Protein A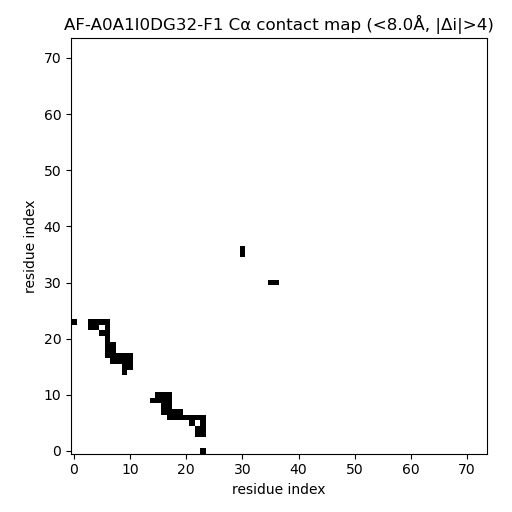F-A0A1I0DG32-F1 (afdb_monomer)

Foldseek 3Di:
DVPDDDQQDADPVPRHGPHRDPVVVVVVVVCVVVVVVVVVVVCVVCVVVVVVVVVVVVVVVPDDDDDDDDDDDD

pLDDT: mean 72.47, std 19.31, range [36.12, 96.5]

Mean predicted aligned error: 14.91 Å

Radius of gyration: 25.51 Å; Cα contacts (8 Å, |Δi|>4): 29; chains: 1; bounding box: 53×32×62 Å

Organism: NCBI:txid1531

Sequence (74 aa):
MKNTVDPDSCDSIFHKPRGNPRPKDCLKRALELIDYEACLKEQEATRNIDIVSRRSQSICCGGTLLSGLCRGPL

Solvent-accessible surface area (backbone atoms only — not comparable to full-atom values): 4832 Å² total; per-residue (Å²): 127,88,85,64,71,60,38,90,37,62,35,91,85,77,71,39,76,67,60,81,55,52,63,63,59,53,50,52,52,50,40,63,76,65,42,45,71,59,55,49,53,53,52,61,72,44,65,62,54,59,59,50,50,51,54,54,50,66,66,60,77,74,67,79,90,70,88,78,87,82,85,77,96,128

Secondary structure (DSSP, 8-state):
--SSPPTTPBPTTT-SB--S--HHHHHHHHHHHTTHHHHHHHHHHHTTHHHHHHHHHHHHTT--------PPP-

Structure (mmCIF, N/CA/C/O backbone):
data_AF-A0A1I0DG32-F1
#
_entry.id   AF-A0A1I0DG32-F1
#
loop_
_atom_site.group_PDB
_atom_site.id
_atom_site.type_symbol
_atom_site.label_atom_id
_atom_site.label_alt_id
_atom_site.label_comp_id
_atom_site.label_asym_id
_atom_site.label_entity_id
_atom_site.label_seq_id
_atom_site.pdbx_PDB_ins_code
_atom_site.Cartn_x
_atom_site.Cartn_y
_atom_site.Cartn_z
_atom_site.occupancy
_atom_site.B_iso_or_equiv
_atom_site.auth_seq_id
_atom_site.auth_comp_id
_atom_site.auth_asym_id
_atom_site.auth_atom_i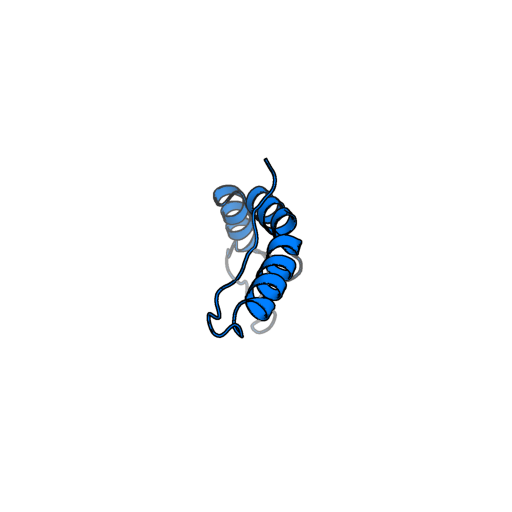d
_atom_site.pdbx_PDB_model_num
ATOM 1 N N . MET A 1 1 ? 6.467 8.246 1.733 1.00 74.19 1 MET A N 1
ATOM 2 C CA . MET A 1 1 ? 7.130 7.539 0.608 1.00 74.19 1 MET A CA 1
ATOM 3 C C . MET A 1 1 ? 8.589 7.978 0.450 1.00 74.19 1 MET A C 1
ATOM 5 O O . MET A 1 1 ? 8.971 8.489 -0.593 1.00 74.19 1 MET A O 1
ATOM 9 N N . LYS A 1 2 ? 9.419 7.818 1.493 1.00 76.31 2 LYS A N 1
ATOM 10 C CA . LYS A 1 2 ? 10.794 8.358 1.480 1.00 76.31 2 LYS A CA 1
ATOM 11 C C . LYS A 1 2 ? 11.796 7.474 0.723 1.00 76.31 2 LYS A C 1
ATOM 13 O O . LYS A 1 2 ? 12.726 8.003 0.140 1.00 76.31 2 LYS A O 1
ATOM 18 N N . ASN A 1 3 ? 11.561 6.159 0.678 1.00 81.94 3 ASN A N 1
ATOM 19 C CA . ASN A 1 3 ? 12.524 5.184 0.140 1.00 81.94 3 ASN A CA 1
ATOM 20 C C . ASN A 1 3 ? 12.080 4.546 -1.187 1.00 81.94 3 ASN A C 1
ATOM 22 O O . ASN A 1 3 ? 12.732 3.643 -1.698 1.00 81.94 3 ASN A O 1
ATOM 26 N N . THR A 1 4 ? 10.939 4.966 -1.730 1.00 81.88 4 THR A N 1
ATOM 27 C CA . THR A 1 4 ? 10.473 4.508 -3.043 1.00 81.88 4 THR A CA 1
ATOM 28 C C . THR A 1 4 ? 11.272 5.181 -4.143 1.00 81.88 4 THR A C 1
ATOM 30 O O . THR A 1 4 ? 11.414 6.403 -4.140 1.00 81.88 4 THR A O 1
ATOM 33 N N . VAL A 1 5 ? 11.717 4.370 -5.095 1.00 79.75 5 VAL A N 1
ATOM 34 C CA . VAL A 1 5 ? 12.480 4.791 -6.268 1.00 79.75 5 VAL A CA 1
ATOM 35 C C . VAL A 1 5 ? 11.664 5.759 -7.128 1.00 79.75 5 VAL A C 1
ATOM 37 O O . VAL A 1 5 ? 10.446 5.600 -7.266 1.00 79.75 5 VAL A O 1
ATOM 40 N N . ASP A 1 6 ? 12.327 6.774 -7.679 1.00 79.94 6 ASP A N 1
ATOM 41 C CA . ASP A 1 6 ? 11.720 7.688 -8.643 1.00 79.94 6 ASP A CA 1
ATOM 42 C C . ASP A 1 6 ? 11.571 7.017 -10.012 1.00 79.94 6 ASP A C 1
ATOM 44 O O . ASP A 1 6 ? 12.499 6.331 -10.451 1.00 79.94 6 ASP A O 1
ATOM 48 N N . PRO A 1 7 ? 10.426 7.199 -10.689 1.00 74.75 7 PRO A N 1
ATOM 49 C CA . PRO A 1 7 ? 10.115 6.464 -11.913 1.00 74.75 7 PRO A CA 1
ATOM 50 C C . PRO A 1 7 ? 11.120 6.713 -13.036 1.00 74.75 7 PRO A C 1
ATOM 52 O O . PRO A 1 7 ? 11.510 5.770 -13.713 1.00 74.75 7 PRO A O 1
ATOM 55 N N . ASP A 1 8 ? 11.608 7.947 -13.155 1.00 78.62 8 ASP A N 1
ATOM 56 C CA . ASP A 1 8 ? 12.553 8.358 -14.198 1.00 78.62 8 ASP A CA 1
ATOM 57 C C . ASP A 1 8 ? 14.021 8.309 -13.726 1.00 78.62 8 ASP A C 1
ATOM 59 O O . ASP A 1 8 ? 14.912 8.872 -14.360 1.00 78.62 8 ASP A O 1
ATOM 63 N N . SER A 1 9 ? 14.297 7.660 -12.587 1.00 81.75 9 SER A N 1
ATOM 64 C CA . SER A 1 9 ? 15.656 7.551 -12.046 1.00 81.75 9 SER A CA 1
ATOM 65 C C . SER A 1 9 ? 16.427 6.348 -12.592 1.00 81.75 9 SER A C 1
ATOM 67 O O . SER A 1 9 ? 15.868 5.325 -13.001 1.00 81.75 9 SER A O 1
ATOM 69 N N . CYS A 1 10 ? 17.755 6.455 -12.558 1.00 85.06 10 CYS A N 1
ATOM 70 C CA . CYS A 1 10 ? 18.638 5.348 -12.899 1.00 85.06 10 CYS A CA 1
ATOM 71 C C . CYS A 1 10 ? 18.717 4.311 -11.775 1.00 85.06 10 CYS A C 1
ATOM 73 O O . CYS A 1 10 ? 18.534 4.591 -10.584 1.00 85.06 10 CYS A O 1
ATOM 75 N N . ASP A 1 11 ? 19.027 3.079 -12.163 1.00 84.56 11 ASP A N 1
ATOM 76 C CA . ASP A 1 11 ? 19.414 2.048 -11.221 1.00 84.56 11 ASP A CA 1
ATOM 77 C C . ASP A 1 11 ? 20.770 2.373 -10.592 1.00 84.56 11 ASP A C 1
ATOM 79 O O . ASP A 1 11 ? 21.731 2.632 -11.305 1.00 84.56 11 ASP A O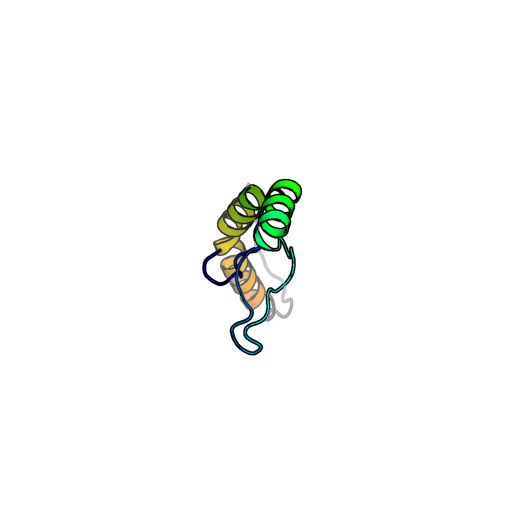 1
ATOM 83 N N . SER A 1 12 ? 20.860 2.370 -9.263 1.00 84.06 12 SER A N 1
ATOM 84 C CA . SER A 1 12 ? 22.090 2.723 -8.545 1.00 84.06 12 SER A CA 1
ATOM 85 C C . SER A 1 12 ? 23.181 1.654 -8.642 1.00 84.06 12 SER A C 1
ATOM 87 O O . SER A 1 12 ? 24.339 1.939 -8.360 1.00 84.06 12 SER A O 1
ATOM 89 N N . ILE A 1 13 ? 22.824 0.421 -9.005 1.00 87.62 13 ILE A N 1
ATOM 90 C CA . ILE A 1 13 ? 23.751 -0.702 -9.169 1.00 87.62 13 ILE A CA 1
ATOM 91 C C . ILE A 1 13 ? 24.194 -0.758 -10.629 1.00 87.62 13 ILE A C 1
ATOM 93 O O . ILE A 1 13 ? 25.383 -0.694 -10.939 1.00 87.62 13 ILE A O 1
ATOM 97 N N . PHE A 1 14 ? 23.234 -0.824 -11.551 1.00 89.31 14 PHE A N 1
ATOM 98 C CA . PHE A 1 14 ? 23.519 -1.048 -12.970 1.00 89.31 14 PHE A CA 1
ATOM 99 C C . PHE A 1 14 ? 23.711 0.236 -13.776 1.00 89.31 14 PHE A C 1
ATOM 101 O O . PHE A 1 14 ? 24.134 0.152 -14.927 1.00 89.31 14 PHE A O 1
ATOM 108 N N . HIS A 1 15 ? 23.395 1.402 -13.202 1.00 86.88 15 HIS A N 1
ATOM 109 C CA . HIS A 1 15 ? 23.503 2.722 -13.840 1.00 86.88 15 HIS A CA 1
ATOM 110 C C . HIS A 1 15 ? 22.717 2.824 -15.157 1.00 86.88 15 HIS A C 1
ATOM 112 O O . HIS A 1 15 ? 23.024 3.627 -16.035 1.00 86.88 15 HIS A O 1
ATOM 118 N N . LYS A 1 16 ? 21.680 1.991 -15.292 1.00 86.81 16 LYS A N 1
ATOM 119 C CA . LYS A 1 16 ? 20.781 1.931 -16.446 1.00 86.81 16 LYS A CA 1
ATOM 120 C C . LYS A 1 16 ? 19.434 2.559 -16.097 1.00 86.81 16 LYS A C 1
ATOM 122 O O . LYS A 1 16 ? 19.037 2.509 -14.929 1.00 86.81 16 LYS A O 1
ATOM 127 N N . PRO A 1 17 ? 18.703 3.109 -17.080 1.00 85.38 17 PRO A N 1
ATOM 128 C CA . PRO A 1 17 ? 17.334 3.547 -16.853 1.00 85.38 17 PRO A CA 1
ATOM 129 C C . PRO A 1 17 ? 16.489 2.354 -16.397 1.00 85.38 17 PRO A C 1
ATOM 131 O O . PRO A 1 17 ? 16.532 1.285 -17.009 1.00 85.38 17 PRO A O 1
ATOM 134 N N . ARG A 1 18 ? 15.722 2.527 -15.315 1.00 77.00 18 ARG A N 1
ATOM 135 C CA . ARG A 1 18 ? 14.872 1.458 -14.762 1.00 77.00 18 ARG A CA 1
ATOM 136 C C . ARG A 1 18 ? 13.630 1.160 -15.617 1.00 77.00 18 ARG A C 1
ATOM 138 O O . ARG A 1 18 ? 12.908 0.214 -15.319 1.00 77.00 18 ARG A O 1
ATOM 145 N N . GLY A 1 19 ? 13.379 1.945 -16.666 1.00 77.50 19 GLY A N 1
ATOM 146 C CA . GLY A 1 19 ? 12.142 1.923 -17.449 1.00 77.50 19 GLY A CA 1
ATOM 147 C C . GLY A 1 19 ? 11.127 2.921 -16.890 1.00 77.50 19 GLY A C 1
ATOM 148 O O . GLY A 1 19 ? 11.528 3.964 -16.395 1.00 77.50 19 GLY A O 1
ATOM 149 N N . ASN A 1 20 ? 9.831 2.589 -16.938 1.00 70.38 20 ASN A N 1
ATOM 150 C CA . ASN A 1 20 ? 8.760 3.383 -16.316 1.00 70.38 20 ASN A CA 1
ATOM 151 C C . ASN A 1 20 ? 8.063 2.632 -15.155 1.00 70.38 20 ASN A C 1
ATOM 153 O O . ASN A 1 20 ? 6.843 2.440 -15.187 1.00 70.38 20 ASN A O 1
ATOM 157 N N . PRO A 1 21 ? 8.791 2.124 -14.140 1.00 70.75 21 PRO A N 1
ATOM 158 C CA . PRO A 1 21 ? 8.140 1.602 -12.951 1.00 70.75 21 PRO A CA 1
ATOM 159 C C . PRO A 1 21 ? 7.530 2.780 -12.180 1.00 70.75 21 PRO A C 1
ATOM 161 O O . PRO A 1 21 ? 8.240 3.697 -11.778 1.00 70.75 21 PRO A O 1
ATOM 164 N N . ARG A 1 22 ? 6.214 2.750 -11.928 1.00 83.00 22 ARG A N 1
ATOM 165 C CA . ARG A 1 22 ? 5.477 3.805 -11.201 1.00 83.00 22 ARG A CA 1
ATOM 166 C C . ARG A 1 22 ? 5.022 3.351 -9.804 1.00 83.00 22 ARG A C 1
ATOM 168 O O . ARG A 1 22 ? 3.851 3.510 -9.462 1.00 83.00 22 ARG A O 1
ATOM 175 N N . PRO A 1 23 ? 5.916 2.802 -8.952 1.00 85.88 23 PRO A N 1
ATOM 176 C CA . PR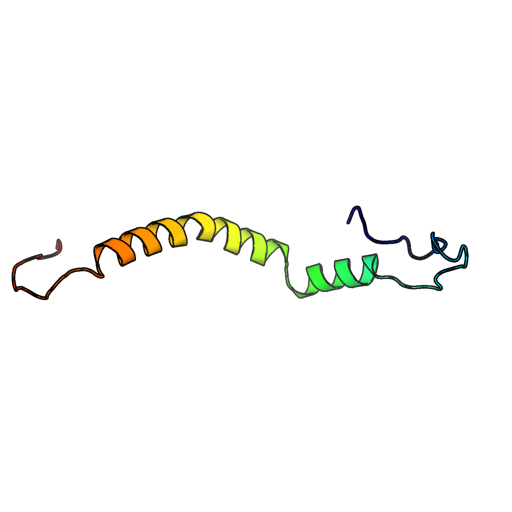O A 1 23 ? 5.527 2.228 -7.663 1.00 85.88 23 PRO A CA 1
ATOM 177 C C . PRO A 1 23 ? 4.918 3.274 -6.726 1.00 85.88 23 PRO A C 1
ATOM 179 O O . PRO A 1 23 ? 4.055 2.944 -5.919 1.00 85.88 23 PRO A O 1
ATOM 182 N N . LYS A 1 24 ? 5.332 4.543 -6.851 1.00 86.94 24 LYS A N 1
ATOM 183 C CA . LYS A 1 24 ? 4.758 5.656 -6.090 1.00 86.94 24 LYS A CA 1
ATOM 184 C C . LYS A 1 24 ? 3.279 5.871 -6.419 1.00 86.94 24 LYS A C 1
ATOM 186 O O . LYS A 1 24 ? 2.471 6.002 -5.503 1.00 86.94 24 LYS A O 1
ATOM 191 N N . ASP A 1 25 ? 2.934 5.846 -7.702 1.00 88.62 25 ASP A N 1
ATOM 192 C CA . ASP A 1 25 ? 1.561 6.052 -8.168 1.00 88.62 25 ASP A CA 1
ATOM 193 C C . ASP A 1 25 ? 0.682 4.851 -7.819 1.00 88.62 25 ASP A C 1
ATOM 195 O O . ASP A 1 25 ? -0.425 5.024 -7.312 1.00 88.62 25 ASP A O 1
ATOM 199 N N . CYS A 1 26 ? 1.200 3.632 -8.008 1.00 89.44 26 CYS A N 1
ATOM 200 C CA . CYS A 1 26 ? 0.504 2.406 -7.619 1.00 89.44 26 CYS A CA 1
ATOM 201 C C . CYS A 1 26 ? 0.206 2.378 -6.118 1.00 89.44 26 CYS A C 1
ATOM 203 O O . CYS A 1 26 ? -0.916 2.074 -5.722 1.00 89.44 26 CYS A O 1
ATOM 205 N N . LEU A 1 27 ? 1.188 2.732 -5.282 1.00 90.81 27 LEU A N 1
ATOM 206 C CA . LEU A 1 27 ? 1.000 2.774 -3.837 1.00 90.81 27 LEU A CA 1
ATOM 207 C C . LEU A 1 27 ? -0.014 3.848 -3.441 1.00 90.81 27 LEU A C 1
ATOM 209 O O . LEU A 1 27 ? -0.907 3.564 -2.652 1.00 90.81 27 LEU A O 1
ATOM 213 N N . LYS A 1 28 ? 0.075 5.054 -4.018 1.00 91.56 28 LYS A N 1
ATOM 214 C CA . LYS A 1 28 ? -0.906 6.116 -3.766 1.00 91.56 28 LYS A CA 1
ATOM 215 C C . LYS A 1 28 ? -2.322 5.643 -4.098 1.00 91.56 28 LYS A C 1
ATOM 217 O O . LYS A 1 28 ? -3.221 5.785 -3.276 1.00 91.56 28 LYS A O 1
ATOM 222 N N . ARG A 1 29 ? -2.502 5.010 -5.261 1.00 94.19 29 ARG A N 1
ATOM 223 C CA . ARG A 1 29 ? -3.807 4.503 -5.686 1.00 94.19 29 ARG A CA 1
ATOM 224 C C . ARG A 1 29 ? -4.324 3.381 -4.789 1.00 94.19 29 ARG A C 1
ATOM 226 O O . ARG A 1 29 ? -5.509 3.346 -4.492 1.00 94.19 29 ARG A O 1
ATOM 233 N N . ALA A 1 30 ? -3.454 2.477 -4.349 1.00 94.44 30 ALA A N 1
ATOM 234 C CA . ALA A 1 30 ? -3.838 1.415 -3.427 1.00 94.44 30 ALA A CA 1
ATOM 235 C C . ALA A 1 30 ? -4.321 1.975 -2.078 1.00 94.44 30 ALA A C 1
ATOM 237 O O . ALA A 1 30 ? -5.323 1.501 -1.553 1.00 94.44 30 ALA A O 1
ATOM 238 N N . LEU A 1 31 ? -3.652 3.007 -1.549 1.00 94.81 31 LEU A N 1
ATOM 239 C CA . LEU A 1 31 ? -4.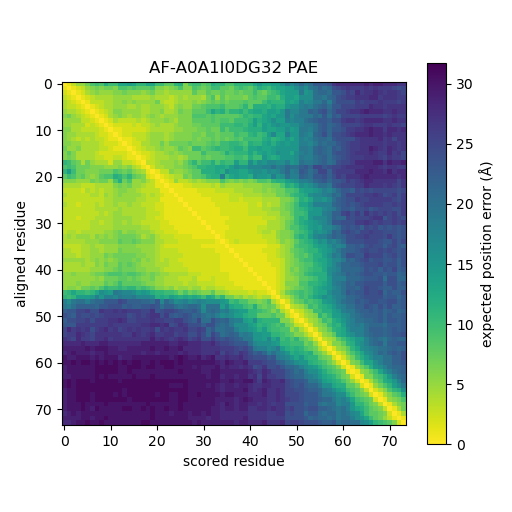055 3.666 -0.301 1.00 94.81 31 LEU A CA 1
ATOM 240 C C . LEU A 1 31 ? -5.430 4.341 -0.417 1.00 94.81 31 LEU A C 1
ATOM 242 O O . LEU A 1 31 ? -6.211 4.262 0.526 1.00 94.81 31 LEU A O 1
ATOM 246 N N . GLU A 1 32 ? -5.724 4.959 -1.567 1.00 94.38 32 GLU A N 1
ATOM 247 C CA . GLU A 1 32 ? -7.047 5.529 -1.872 1.00 94.38 32 GLU A CA 1
ATOM 248 C C . GLU A 1 32 ? -8.126 4.441 -1.953 1.00 94.38 32 GLU A C 1
ATOM 250 O O . GLU A 1 32 ? -9.204 4.602 -1.404 1.00 94.38 32 GLU A O 1
ATOM 255 N N . LEU A 1 33 ? -7.847 3.319 -2.625 1.00 96.50 33 LEU A N 1
ATOM 256 C CA . LEU A 1 33 ? -8.831 2.246 -2.820 1.00 96.50 33 LEU A CA 1
ATOM 257 C C . LEU A 1 33 ? -9.181 1.490 -1.534 1.00 96.50 33 LEU A C 1
ATOM 259 O O . LEU A 1 33 ? -10.263 0.920 -1.441 1.00 96.50 33 LEU A O 1
ATOM 263 N N . ILE A 1 34 ? -8.248 1.435 -0.585 1.00 94.25 34 ILE A N 1
ATOM 264 C CA . ILE A 1 34 ? -8.410 0.719 0.686 1.00 94.25 34 ILE A CA 1
ATOM 265 C C . ILE A 1 34 ? -8.919 1.666 1.790 1.00 94.25 34 ILE A C 1
ATOM 267 O O . ILE A 1 34 ? -9.142 1.222 2.909 1.00 94.25 34 ILE A O 1
ATOM 271 N N . ASP A 1 35 ? -9.104 2.963 1.504 1.00 93.50 35 ASP A N 1
ATOM 272 C CA . ASP A 1 35 ? -9.405 3.990 2.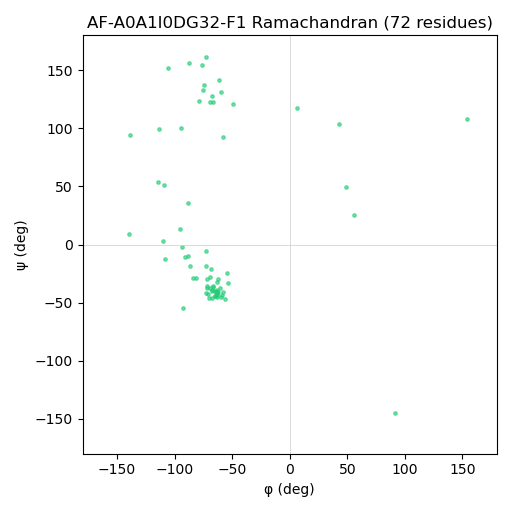511 1.00 93.50 35 ASP A CA 1
ATOM 273 C C . ASP A 1 35 ? -8.445 3.912 3.710 1.00 93.50 35 ASP A C 1
ATOM 275 O O . ASP A 1 35 ? -8.833 3.900 4.880 1.00 93.50 35 ASP A O 1
ATOM 279 N N . TYR A 1 36 ? -7.143 3.859 3.415 1.00 93.88 36 TYR A N 1
ATOM 280 C CA . TYR A 1 36 ? -6.101 3.586 4.409 1.00 93.88 36 TYR A CA 1
ATOM 281 C C . TYR A 1 36 ? -6.147 4.518 5.636 1.00 93.88 36 TYR A C 1
ATOM 283 O O . TYR A 1 36 ? -5.850 4.094 6.752 1.00 93.88 36 TYR A O 1
ATOM 291 N N . GLU A 1 37 ? -6.551 5.780 5.462 1.00 94.62 37 GLU A N 1
ATOM 292 C CA . GLU A 1 37 ? -6.715 6.722 6.576 1.00 94.62 37 GLU A CA 1
ATOM 293 C C . GLU A 1 37 ? -7.853 6.342 7.531 1.00 94.62 37 GLU A C 1
ATOM 295 O O . GLU A 1 37 ? -7.733 6.557 8.739 1.00 94.62 37 GLU A O 1
ATOM 300 N N . ALA A 1 38 ? -8.951 5.784 7.015 1.00 93.31 38 ALA A N 1
ATOM 301 C CA . ALA A 1 38 ? -10.042 5.288 7.846 1.00 93.31 38 ALA A CA 1
ATOM 302 C C . ALA A 1 38 ? -9.571 4.073 8.655 1.00 93.31 38 ALA A C 1
ATOM 304 O O . ALA A 1 38 ? -9.717 4.064 9.878 1.00 93.31 38 ALA A O 1
ATOM 305 N N . CYS A 1 39 ? -8.886 3.127 8.002 1.00 92.81 39 CYS A N 1
ATOM 306 C CA . CYS A 1 39 ? -8.296 1.967 8.674 1.00 92.81 39 CYS A CA 1
ATOM 307 C C . CYS A 1 39 ? -7.308 2.370 9.780 1.00 92.81 39 CYS A C 1
ATOM 309 O O . CYS A 1 39 ? -7.311 1.779 10.859 1.00 92.81 39 CYS A O 1
ATOM 311 N N . LEU A 1 40 ? -6.479 3.395 9.551 1.00 93.81 40 LEU A N 1
ATOM 312 C CA . LEU A 1 40 ? -5.561 3.901 10.574 1.00 93.81 40 LEU A CA 1
ATOM 313 C C . LEU A 1 40 ? -6.299 4.479 11.787 1.00 93.81 40 LEU A C 1
ATOM 315 O O . LEU A 1 40 ? -5.919 4.186 12.920 1.00 93.81 40 LEU A O 1
ATOM 319 N N . LYS A 1 41 ? -7.367 5.258 11.577 1.00 93.12 41 LYS A N 1
ATOM 320 C CA . LYS A 1 41 ? -8.176 5.810 12.678 1.00 93.12 41 LYS A CA 1
ATOM 321 C C . LYS A 1 41 ? -8.841 4.706 13.501 1.00 93.12 41 LYS A C 1
ATOM 323 O O . LYS A 1 41 ? -8.848 4.783 14.728 1.00 93.12 41 LYS A O 1
ATOM 328 N N . GLU A 1 42 ? -9.358 3.668 12.847 1.00 89.81 42 GLU A N 1
ATOM 329 C CA . GLU A 1 42 ? -9.917 2.489 13.522 1.00 89.81 42 GLU A CA 1
ATOM 330 C C . GLU A 1 42 ? -8.852 1.734 14.333 1.00 89.81 42 GLU A C 1
ATOM 332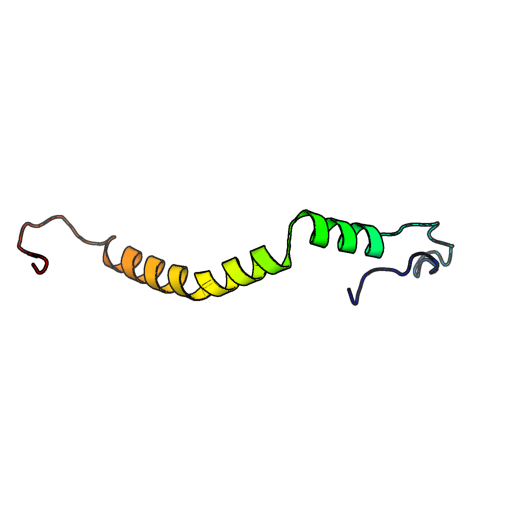 O O . GLU A 1 42 ? -9.078 1.356 15.489 1.00 89.81 42 GLU A O 1
ATOM 337 N N . GLN A 1 43 ? -7.656 1.565 13.768 1.00 89.50 43 GLN A N 1
ATOM 338 C CA . GLN A 1 43 ? -6.532 0.932 14.455 1.00 89.50 43 GLN A CA 1
ATOM 339 C C . GLN A 1 43 ? -6.077 1.744 15.680 1.00 89.50 43 GLN A C 1
ATOM 341 O O . GLN A 1 43 ? -5.783 1.186 16.738 1.00 89.50 43 GLN A O 1
ATOM 346 N N . GLU A 1 44 ? -6.033 3.071 15.576 1.00 89.81 44 GLU A N 1
ATOM 347 C CA . GLU A 1 44 ? -5.690 3.942 16.701 1.00 89.81 44 GLU A CA 1
ATOM 348 C C . GLU A 1 44 ? -6.764 3.929 17.794 1.00 89.81 44 GLU A C 1
ATOM 350 O O . GLU A 1 44 ? -6.428 3.883 18.982 1.00 89.81 44 GLU A O 1
ATOM 355 N N . ALA A 1 45 ? -8.045 3.894 17.415 1.00 86.50 45 ALA A N 1
ATOM 356 C CA . ALA A 1 45 ? -9.162 3.804 18.353 1.00 86.50 45 ALA A CA 1
ATOM 357 C C . ALA A 1 45 ? -9.154 2.490 19.157 1.00 86.50 45 ALA A C 1
ATOM 359 O O . ALA A 1 45 ? -9.527 2.466 20.331 1.00 86.50 45 ALA A O 1
ATOM 360 N N . THR A 1 46 ? -8.678 1.400 18.555 1.00 82.62 46 THR A N 1
ATOM 361 C CA . THR A 1 46 ? -8.606 0.072 19.189 1.00 82.62 46 THR A CA 1
ATOM 362 C C . THR A 1 46 ? -7.311 -0.173 19.970 1.00 82.62 46 THR A C 1
ATOM 364 O O . THR A 1 46 ? -7.241 -1.106 20.774 1.00 82.62 46 THR A O 1
ATOM 367 N N . ARG A 1 47 ? -6.316 0.718 19.849 1.00 77.81 47 ARG A N 1
ATOM 368 C CA . ARG A 1 47 ? -4.947 0.569 20.384 1.00 77.81 47 ARG A CA 1
ATOM 369 C C . ARG A 1 47 ? -4.851 0.265 21.889 1.00 77.81 47 ARG A C 1
ATOM 371 O O . ARG A 1 47 ? -3.866 -0.323 22.326 1.00 77.81 47 ARG A O 1
ATOM 378 N N . ASN A 1 48 ? -5.859 0.638 22.683 1.00 65.19 48 ASN A N 1
ATOM 379 C CA . ASN A 1 48 ? -5.897 0.412 24.137 1.00 65.19 48 ASN A CA 1
ATOM 380 C C . ASN A 1 48 ? -6.902 -0.663 24.587 1.00 65.19 48 ASN A C 1
ATOM 382 O O . ASN A 1 48 ? -6.841 -1.104 25.737 1.00 65.19 48 ASN A O 1
ATOM 386 N N . ILE A 1 49 ? -7.805 -1.103 23.709 1.00 60.34 49 ILE A N 1
ATOM 387 C CA . ILE A 1 49 ? -8.815 -2.121 24.036 1.00 60.34 49 ILE A CA 1
ATOM 388 C C . ILE A 1 49 ? -8.140 -3.493 24.164 1.00 60.34 49 ILE A C 1
ATOM 390 O O . ILE A 1 49 ? -8.434 -4.248 25.091 1.00 60.34 49 ILE A O 1
ATOM 394 N N . ASP A 1 50 ? -7.143 -3.770 23.323 1.00 56.31 50 ASP A N 1
ATOM 395 C CA . ASP A 1 50 ? -6.441 -5.057 23.310 1.00 56.31 50 ASP A CA 1
ATOM 396 C C . ASP A 1 50 ? -5.519 -5.276 24.519 1.00 56.31 50 ASP A C 1
ATOM 398 O O . ASP A 1 50 ? -5.344 -6.410 24.968 1.00 56.31 50 ASP A O 1
ATOM 402 N N . ILE A 1 51 ? -4.957 -4.209 25.100 1.00 57.88 51 ILE A N 1
ATOM 403 C CA . ILE A 1 51 ? -4.123 -4.306 26.313 1.00 57.88 51 ILE A CA 1
ATOM 404 C C . ILE A 1 51 ? -4.996 -4.606 27.536 1.00 57.88 51 ILE A C 1
ATOM 406 O O . ILE A 1 51 ? -4.628 -5.435 28.373 1.00 57.88 51 ILE A O 1
ATOM 410 N N . VAL A 1 52 ? -6.158 -3.953 27.637 1.00 54.69 52 VAL A N 1
ATOM 411 C CA . VAL A 1 52 ? -7.109 -4.186 28.731 1.00 54.69 52 VAL A CA 1
ATOM 412 C C . VAL A 1 52 ? -7.745 -5.567 28.580 1.00 54.69 52 VAL A C 1
ATOM 414 O O . VAL A 1 52 ? -7.699 -6.333 29.534 1.00 54.69 52 VAL A O 1
ATOM 417 N N . SER A 1 53 ? -8.202 -5.948 27.382 1.00 52.84 53 SER A N 1
ATOM 418 C CA . SER A 1 53 ? -8.775 -7.273 27.094 1.00 52.84 53 SER A CA 1
ATOM 419 C C . SER A 1 53 ? -7.800 -8.423 27.387 1.00 52.84 53 SER A C 1
ATOM 421 O O . SER A 1 53 ? -8.176 -9.392 28.048 1.00 52.84 53 SER A O 1
ATOM 423 N N . ARG A 1 54 ? -6.515 -8.306 27.007 1.00 50.00 54 ARG A N 1
ATOM 424 C CA . ARG A 1 54 ? -5.495 -9.319 27.349 1.00 50.00 54 ARG A CA 1
ATOM 425 C C . ARG A 1 54 ? -5.199 -9.393 28.847 1.00 50.00 54 ARG A C 1
ATOM 427 O O . ARG A 1 54 ? -5.001 -10.493 29.354 1.00 50.00 54 ARG A O 1
ATOM 434 N N . ARG A 1 55 ? -5.197 -8.263 29.566 1.00 48.97 55 ARG A N 1
ATOM 435 C CA . ARG A 1 55 ? -5.060 -8.253 31.037 1.00 48.97 55 ARG A CA 1
ATOM 436 C C . ARG A 1 55 ?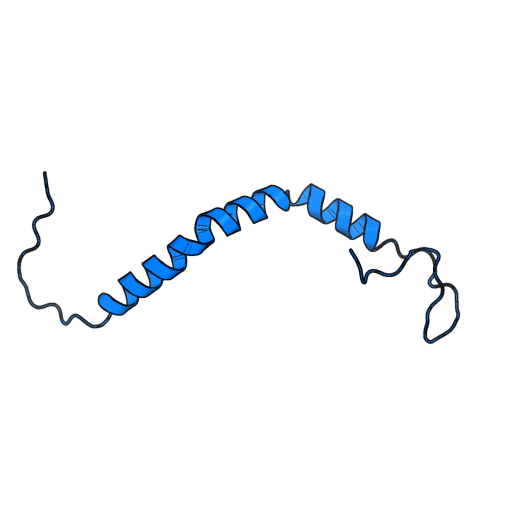 -6.293 -8.835 31.732 1.00 48.97 55 ARG A C 1
ATOM 438 O O . ARG A 1 55 ? -6.146 -9.554 32.714 1.00 48.97 55 ARG A O 1
ATOM 445 N N . SER A 1 56 ? -7.492 -8.585 31.213 1.00 48.88 56 SER A N 1
ATOM 446 C CA . SER A 1 56 ? -8.736 -9.186 31.706 1.00 48.88 56 SER A CA 1
ATOM 447 C C . SER A 1 56 ? -8.780 -10.696 31.446 1.00 48.88 56 SER A C 1
ATOM 449 O O . SER A 1 56 ? -9.185 -11.451 32.323 1.00 48.88 56 SER A O 1
ATOM 451 N N . GLN A 1 57 ? -8.308 -11.163 30.284 1.00 49.31 57 GLN A N 1
ATOM 452 C CA . GLN A 1 57 ? -8.237 -12.594 29.964 1.00 49.31 57 GLN A CA 1
ATOM 453 C C . GLN A 1 57 ? -7.140 -13.325 30.751 1.00 49.31 57 GLN A C 1
ATOM 455 O O . GLN A 1 57 ? -7.368 -14.453 31.184 1.00 49.31 57 GLN A O 1
ATOM 460 N N . SER A 1 58 ? -5.990 -12.694 31.029 1.00 42.16 58 SER A N 1
ATOM 461 C CA . SER A 1 58 ? -4.946 -13.317 31.860 1.00 42.16 58 SER A CA 1
ATOM 462 C C . SER A 1 58 ? -5.347 -13.472 33.331 1.00 42.16 58 SER A C 1
ATOM 464 O O . SER A 1 58 ? -4.770 -14.304 34.021 1.00 42.16 58 SER A O 1
ATOM 466 N N . ILE A 1 59 ? -6.322 -12.693 33.818 1.00 48.53 59 ILE A N 1
ATOM 467 C CA . ILE A 1 59 ? -6.867 -12.842 35.179 1.00 48.53 59 ILE A CA 1
ATOM 468 C C . ILE A 1 59 ? -7.952 -13.936 35.220 1.00 48.53 59 ILE A C 1
ATOM 470 O O . ILE A 1 59 ? -8.101 -14.613 36.234 1.00 48.53 59 ILE A O 1
ATOM 474 N N . CYS A 1 60 ? -8.670 -14.173 34.117 1.00 46.12 60 CYS A N 1
ATOM 475 C CA . CYS A 1 60 ? -9.745 -15.170 34.061 1.00 46.12 60 CYS A CA 1
ATOM 476 C C . CYS A 1 60 ? -9.276 -16.600 33.723 1.00 46.12 60 CYS A C 1
ATOM 478 O O . CYS A 1 60 ? -9.992 -17.554 34.019 1.00 46.12 60 CYS A O 1
ATOM 480 N N . CYS A 1 61 ? -8.077 -16.795 33.161 1.00 42.72 61 CYS A N 1
ATOM 481 C CA . CYS A 1 61 ? -7.550 -18.125 32.808 1.00 42.72 61 CYS A CA 1
ATOM 482 C C . CYS A 1 61 ? -6.766 -18.821 33.943 1.00 42.72 61 CYS A C 1
ATOM 484 O O . CYS A 1 61 ? -5.795 -19.527 33.685 1.00 42.72 61 CYS A O 1
ATOM 486 N N . GLY A 1 62 ? -7.191 -18.637 35.196 1.00 46.69 62 GLY A N 1
ATOM 487 C CA . GLY A 1 62 ? -6.655 -19.360 36.360 1.00 46.69 62 GLY A CA 1
ATOM 488 C C . GLY A 1 62 ? -7.710 -19.783 37.386 1.00 46.69 62 GLY A C 1
ATOM 489 O O . GLY A 1 62 ? -7.359 -20.209 38.483 1.00 46.69 62 GLY A O 1
ATOM 490 N N . GLY A 1 63 ? -9.000 -19.643 37.068 1.00 41.53 63 GLY A N 1
ATOM 491 C CA . GLY A 1 63 ? -10.085 -19.949 37.993 1.00 41.53 63 GLY A CA 1
ATOM 492 C C . GLY A 1 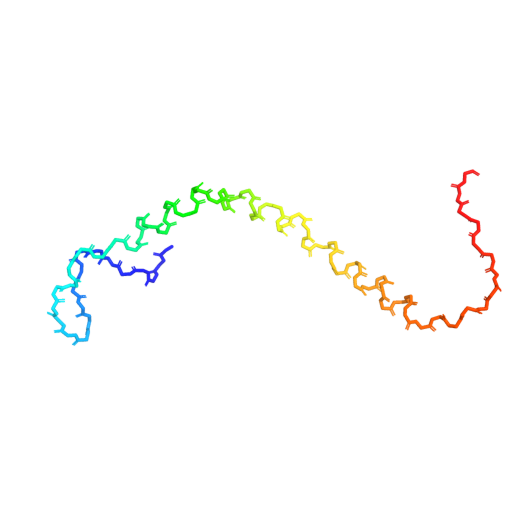63 ? -10.619 -21.362 37.807 1.00 41.53 63 GLY A C 1
ATOM 493 O O . GLY A 1 63 ? -11.467 -21.593 36.948 1.00 41.53 63 GLY A O 1
ATOM 494 N N . THR A 1 64 ? -10.191 -22.291 38.661 1.00 44.62 64 THR A N 1
ATOM 495 C CA . THR A 1 64 ? -11.037 -23.429 39.036 1.00 44.62 64 THR A CA 1
ATOM 496 C C . THR A 1 64 ? -12.403 -22.872 39.434 1.00 44.62 64 THR A C 1
ATOM 498 O O . THR A 1 64 ? -12.496 -22.048 40.343 1.00 44.62 64 THR A O 1
ATOM 501 N N . LEU A 1 65 ? -13.454 -23.299 38.733 1.00 46.78 65 LEU A N 1
ATOM 502 C CA . LEU A 1 65 ? -14.849 -23.043 39.078 1.00 46.78 65 LEU A CA 1
ATOM 503 C C . LEU A 1 65 ? -15.133 -23.589 40.485 1.00 46.78 65 LEU A C 1
ATOM 505 O O . LEU A 1 65 ? -15.498 -24.749 40.651 1.00 46.78 65 LEU A O 1
ATOM 509 N N . LEU A 1 66 ? -14.981 -22.745 41.501 1.00 40.69 66 LEU A N 1
ATOM 510 C CA . LEU A 1 66 ? -15.629 -22.914 42.794 1.00 40.69 66 LEU A CA 1
ATOM 511 C C . LEU A 1 66 ? -16.631 -21.775 42.957 1.00 40.69 66 LEU A C 1
ATOM 513 O O . LEU A 1 66 ? -16.286 -20.632 43.234 1.00 40.69 66 LEU A O 1
ATOM 517 N N . SER A 1 67 ? -17.881 -22.142 42.675 1.00 49.81 67 SER A N 1
ATOM 518 C CA . SER A 1 67 ? -19.126 -21.612 43.232 1.00 49.81 67 SER A CA 1
ATOM 519 C C . SER A 1 67 ? -18.999 -20.402 44.166 1.00 49.81 67 SER A C 1
ATOM 521 O O . SER A 1 67 ? -18.525 -20.540 45.292 1.00 49.81 67 SER A O 1
ATOM 523 N N . GLY A 1 68 ? -19.581 -19.266 43.776 1.00 49.47 68 GLY A N 1
ATOM 524 C CA . GLY A 1 68 ? -19.970 -18.249 44.752 1.00 49.47 68 GLY A CA 1
ATOM 525 C C . GLY A 1 68 ? -20.032 -16.826 44.217 1.00 49.47 68 GLY A C 1
ATOM 526 O O . GLY A 1 68 ? -19.004 -16.206 44.007 1.00 49.47 68 GLY A O 1
ATOM 527 N N . LEU A 1 69 ? -21.263 -16.328 44.071 1.00 52.72 69 LEU A N 1
ATOM 528 C CA . LEU A 1 69 ? -21.681 -14.921 44.118 1.00 52.72 69 LEU A CA 1
ATOM 529 C C . LEU A 1 69 ? -20.821 -13.866 43.398 1.00 52.72 69 LEU A C 1
ATOM 531 O O . LEU A 1 69 ? -19.921 -13.294 43.993 1.00 52.72 69 LEU A O 1
ATOM 535 N N . CYS A 1 70 ? -21.299 -13.416 42.237 1.00 39.41 70 CYS A N 1
ATOM 536 C CA . CYS A 1 70 ? -21.248 -11.997 41.872 1.00 39.41 70 CYS A CA 1
ATOM 537 C C . CYS A 1 70 ? -22.575 -11.627 41.197 1.00 39.41 70 CYS A C 1
ATOM 539 O O . CYS A 1 70 ? -22.762 -11.843 40.001 1.00 39.41 70 CYS A O 1
ATOM 541 N N . ARG A 1 71 ? -23.528 -11.104 41.980 1.00 49.47 71 ARG A N 1
ATOM 542 C CA . ARG A 1 71 ? -24.665 -10.351 41.435 1.00 49.47 71 ARG A CA 1
ATOM 543 C C . ARG A 1 71 ? -24.111 -9.055 40.837 1.00 49.47 71 ARG A C 1
ATOM 545 O O . ARG A 1 71 ? -23.448 -8.302 41.544 1.00 49.47 71 ARG A O 1
ATOM 552 N N . GLY A 1 72 ? -24.365 -8.821 39.552 1.00 43.47 72 GLY A N 1
ATOM 553 C CA . GLY A 1 72 ? -24.168 -7.510 38.932 1.00 43.47 72 GLY A CA 1
ATOM 554 C C . GLY A 1 72 ? -25.243 -6.513 39.391 1.00 43.47 72 GLY A C 1
ATOM 555 O O . GLY A 1 72 ? -26.278 -6.943 39.907 1.00 43.47 72 GLY A O 1
ATOM 556 N N . PRO A 1 73 ? -25.013 -5.199 39.233 1.00 47.44 73 PRO A N 1
ATOM 557 C CA . PRO A 1 73 ? -25.981 -4.186 39.630 1.00 47.44 73 PRO A CA 1
ATOM 558 C C . PRO A 1 73 ? -27.106 -4.039 38.592 1.00 47.44 73 PRO A C 1
ATOM 560 O O . PRO A 1 73 ? -26.832 -3.743 37.429 1.00 47.44 73 PRO A O 1
ATOM 563 N N . LEU A 1 74 ? -28.348 -4.209 39.056 1.00 36.12 74 LEU A N 1
ATOM 564 C CA . LEU A 1 74 ? -29.549 -3.436 38.712 1.00 36.12 74 LEU A CA 1
ATOM 565 C C . LEU A 1 74 ? -30.400 -3.318 39.983 1.00 36.12 74 LEU A C 1
ATOM 567 O O . LEU A 1 74 ? -30.542 -4.354 40.676 1.00 36.12 74 LEU A O 1
#